Protein AF-A0A528B0G8-F1 (afdb_monomer_lite)

Structure (mmCIF, N/CA/C/O backbone):
data_AF-A0A528B0G8-F1
#
_entry.id   AF-A0A528B0G8-F1
#
loop_
_atom_site.group_PDB
_atom_site.id
_atom_site.type_symbol
_atom_site.label_atom_id
_atom_site.label_alt_id
_atom_site.label_comp_id
_atom_site.label_asym_id
_atom_site.label_entity_id
_atom_site.label_seq_id
_atom_site.pdbx_PDB_ins_code
_atom_site.Cartn_x
_atom_site.Cartn_y
_atom_site.Cartn_z
_atom_site.occupancy
_atom_site.B_iso_or_equiv
_atom_site.auth_seq_id
_atom_site.auth_comp_id
_atom_site.auth_asym_id
_atom_site.auth_atom_id
_atom_site.pdbx_PDB_model_num
ATOM 1 N N . MET A 1 1 ? -50.663 49.250 42.911 1.00 48.69 1 MET A N 1
ATOM 2 C CA . MET A 1 1 ? -50.628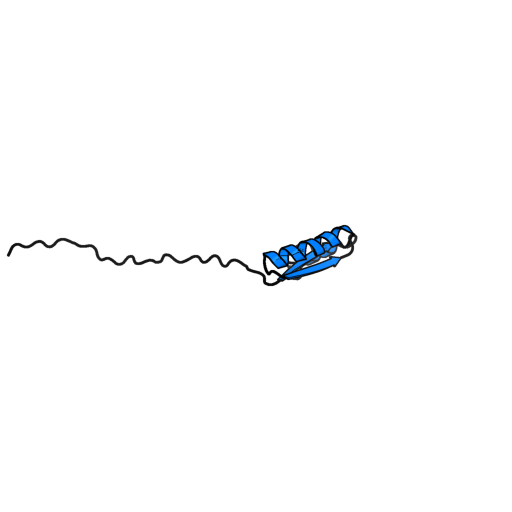 49.867 41.567 1.00 48.69 1 MET A CA 1
ATOM 3 C C . MET A 1 1 ? -49.442 50.818 41.470 1.00 48.69 1 MET A C 1
ATOM 5 O O . MET A 1 1 ? -49.572 51.958 41.889 1.00 48.69 1 MET A O 1
ATOM 9 N N . LYS A 1 2 ? -48.291 50.351 40.971 1.00 35.97 2 LYS A N 1
ATOM 10 C CA . LYS A 1 2 ? -47.234 51.189 40.378 1.00 35.97 2 LYS A CA 1
ATOM 11 C C . LYS A 1 2 ? -46.567 50.358 39.282 1.00 35.97 2 LYS A C 1
ATOM 13 O O . LYS A 1 2 ? -46.147 49.234 39.525 1.00 35.97 2 LYS A O 1
ATOM 18 N N . SER A 1 3 ? -46.631 50.908 38.080 1.00 46.97 3 SER A N 1
ATOM 19 C CA . SER A 1 3 ? -46.158 50.372 36.810 1.00 46.97 3 SER A CA 1
ATOM 20 C C . SER A 1 3 ? -44.642 50.184 36.805 1.00 46.97 3 SER A C 1
ATOM 22 O O . SER A 1 3 ? -43.930 51.110 37.186 1.00 46.97 3 SER A O 1
ATOM 24 N N . THR A 1 4 ? -44.162 49.047 36.290 1.00 46.47 4 THR A N 1
ATOM 25 C CA . THR A 1 4 ? -42.821 48.979 35.695 1.00 46.47 4 THR A CA 1
ATOM 26 C C . THR A 1 4 ? -42.746 47.910 34.609 1.00 46.47 4 THR A C 1
ATOM 28 O O . THR A 1 4 ? -42.386 46.758 34.821 1.00 46.47 4 THR A O 1
ATOM 31 N N . LEU A 1 5 ? -43.086 48.368 33.412 1.00 51.34 5 LEU A N 1
ATOM 32 C CA . LEU A 1 5 ? -42.625 47.890 32.120 1.00 51.34 5 LEU A CA 1
ATOM 33 C C . LEU A 1 5 ? -41.079 47.921 32.071 1.00 51.34 5 LEU A C 1
ATOM 35 O O . LEU A 1 5 ? -40.505 49.004 31.991 1.00 51.34 5 LEU A O 1
ATOM 39 N N . LYS A 1 6 ? -40.408 46.763 32.136 1.00 41.47 6 LYS A N 1
ATOM 40 C CA . LYS A 1 6 ? -39.007 46.545 31.705 1.00 41.47 6 LYS A CA 1
ATOM 41 C C . LYS A 1 6 ? -38.897 45.092 31.221 1.00 41.47 6 LYS A C 1
ATOM 43 O O . LYS A 1 6 ? -38.940 44.172 32.022 1.00 41.47 6 LYS A O 1
ATOM 48 N N . LEU A 1 7 ? -39.022 44.857 29.918 1.00 50.31 7 LEU A N 1
ATOM 49 C CA . LEU A 1 7 ? -37.870 44.658 29.031 1.00 50.31 7 LEU A CA 1
ATOM 50 C C . LEU A 1 7 ? -37.029 43.430 29.429 1.00 50.31 7 LEU A C 1
ATOM 52 O O . LEU A 1 7 ? -35.870 43.552 29.808 1.00 50.31 7 LEU A O 1
ATOM 56 N N . THR A 1 8 ? -37.615 42.240 29.334 1.00 48.38 8 THR A N 1
ATOM 57 C CA . THR A 1 8 ? -36.865 40.983 29.254 1.00 48.38 8 THR A CA 1
ATOM 58 C C . THR A 1 8 ? -36.835 40.558 27.792 1.00 48.38 8 THR A C 1
ATOM 60 O O . THR A 1 8 ? -37.830 40.106 27.232 1.00 48.38 8 THR A O 1
ATOM 63 N N . LEU A 1 9 ? -35.682 40.811 27.168 1.00 47.50 9 LEU A N 1
ATOM 64 C CA . LEU A 1 9 ? -35.289 40.346 25.842 1.00 47.50 9 LEU A CA 1
ATOM 65 C C . LEU A 1 9 ? -35.722 38.889 25.638 1.00 47.50 9 LEU A C 1
ATOM 67 O O . LEU A 1 9 ? -35.372 38.014 26.430 1.00 47.50 9 LEU A O 1
ATOM 71 N N . GLY A 1 10 ? -36.479 38.659 24.565 1.00 44.22 10 GLY A N 1
ATOM 72 C CA . GLY A 1 10 ? -36.910 37.341 24.125 1.00 44.22 10 GLY A CA 1
ATOM 73 C C . GLY A 1 10 ? -35.725 36.393 23.961 1.00 44.22 10 GLY A C 1
ATOM 74 O O . GLY A 1 10 ? -34.829 36.602 23.146 1.00 44.22 10 GLY A O 1
ATOM 75 N N . LEU A 1 11 ? -35.757 35.346 24.773 1.00 54.91 11 LEU A N 1
ATOM 76 C CA . LEU A 1 11 ? -34.910 34.168 24.752 1.00 54.91 11 LEU A CA 1
ATOM 77 C C . LEU A 1 11 ? -35.238 33.313 23.518 1.00 54.91 11 LEU A C 1
ATOM 79 O O . LEU A 1 11 ? -35.986 32.354 23.630 1.00 54.91 11 LEU A O 1
ATOM 83 N N . THR A 1 12 ? -34.693 33.636 22.346 1.00 55.78 12 THR A N 1
ATOM 84 C CA . THR A 1 12 ? -34.663 32.706 21.199 1.00 55.78 12 THR A CA 1
ATOM 85 C C . THR A 1 12 ? -33.472 33.011 20.297 1.00 55.78 12 THR A C 1
ATOM 87 O O . THR A 1 12 ? -33.617 33.493 19.179 1.00 55.78 12 THR A O 1
ATOM 90 N N . SER A 1 13 ? -32.270 32.720 20.786 1.00 52.16 13 SER A N 1
ATOM 91 C CA . SER A 1 13 ? -31.144 32.369 19.916 1.00 52.16 13 SER A CA 1
ATOM 92 C C . SER A 1 13 ? -30.705 30.962 20.314 1.00 52.16 13 SER A C 1
ATOM 94 O O . SER A 1 13 ? -29.643 30.734 20.887 1.00 52.16 13 SER A O 1
ATOM 96 N N . ALA A 1 14 ? -31.632 30.014 20.149 1.00 53.69 14 ALA A N 1
ATOM 97 C CA . ALA A 1 14 ? -31.369 28.604 20.359 1.00 53.69 14 ALA A CA 1
ATOM 98 C C . ALA A 1 14 ? -30.553 28.097 19.166 1.00 53.69 14 ALA A C 1
ATOM 100 O O . ALA A 1 14 ? -31.079 27.914 18.074 1.00 53.69 14 ALA A O 1
ATOM 101 N N . MET A 1 15 ? -29.253 27.936 19.406 1.00 58.16 15 MET A N 1
ATOM 102 C CA . MET A 1 15 ? -28.425 26.844 18.893 1.00 58.16 15 MET A CA 1
ATOM 103 C C . MET A 1 15 ? -28.700 26.425 17.440 1.00 58.16 15 MET A C 1
ATOM 105 O O . MET A 1 15 ? -29.219 25.347 17.182 1.00 58.16 15 MET A O 1
ATOM 109 N N . PHE A 1 16 ? -28.187 27.198 16.485 1.00 56.16 16 PHE A N 1
ATOM 110 C CA . PHE A 1 16 ? -27.557 26.586 15.312 1.00 56.16 16 PHE A CA 1
ATOM 111 C C . PHE A 1 16 ? -26.067 26.403 15.613 1.00 56.16 16 PHE A C 1
ATOM 113 O O . PHE A 1 16 ? -25.196 26.964 14.956 1.00 56.16 16 PHE A O 1
ATOM 120 N N . ALA A 1 17 ? -25.761 25.623 16.653 1.00 58.19 17 ALA A N 1
ATOM 121 C CA . ALA A 1 17 ? -24.476 24.945 16.707 1.00 58.19 17 ALA A CA 1
ATOM 122 C C . ALA A 1 17 ? -24.605 23.776 15.732 1.00 58.19 17 ALA A C 1
ATOM 124 O O . ALA A 1 17 ? -24.918 22.657 16.132 1.00 58.19 17 ALA A O 1
ATOM 125 N N . SER A 1 18 ? -24.479 24.080 14.438 1.00 58.53 18 SER A N 1
ATOM 126 C CA . SER A 1 18 ? -24.310 23.079 13.397 1.00 58.53 18 SER A CA 1
ATOM 127 C C . SER A 1 18 ? -23.142 22.216 13.840 1.00 58.53 18 SER A C 1
ATOM 129 O O . SER A 1 18 ? -21.990 22.649 13.810 1.00 58.53 18 SER A O 1
ATOM 131 N N . THR A 1 19 ? -23.454 21.029 14.342 1.00 58.91 19 THR A N 1
ATOM 132 C CA . THR A 1 19 ? -22.488 19.974 14.564 1.00 58.91 19 THR A CA 1
ATOM 133 C C . THR A 1 19 ? -21.889 19.682 13.201 1.00 58.91 19 THR A C 1
ATOM 135 O O . THR A 1 19 ? -22.439 18.939 12.393 1.00 58.91 19 THR A O 1
ATOM 138 N N . ALA A 1 20 ? -20.760 20.327 12.918 1.00 60.59 20 ALA A N 1
ATOM 139 C CA . ALA A 1 20 ? -19.811 19.855 11.937 1.00 60.59 20 ALA A CA 1
ATOM 140 C C . ALA A 1 20 ? -19.292 18.519 12.477 1.00 60.59 20 ALA A C 1
ATOM 142 O O . ALA A 1 20 ? -18.223 18.435 13.076 1.00 60.59 20 ALA A O 1
ATOM 143 N N . VAL A 1 21 ? -20.118 17.480 12.349 1.00 61.00 21 VAL A N 1
ATOM 144 C CA . VAL A 1 21 ? -19.646 16.110 12.352 1.00 61.00 21 VAL A CA 1
ATOM 145 C C . VAL A 1 21 ? -18.720 16.046 11.154 1.00 61.00 21 VAL A C 1
ATOM 147 O O . VAL A 1 21 ? -19.147 16.022 10.002 1.00 61.00 21 VAL A O 1
ATOM 150 N N . SER A 1 22 ? -17.425 16.168 11.421 1.00 59.44 22 SER A N 1
ATOM 151 C CA . SER A 1 22 ? -16.403 15.800 10.462 1.00 59.44 22 SER A CA 1
ATOM 152 C C . SER A 1 22 ? -16.787 14.403 9.995 1.00 59.44 22 SER A C 1
ATOM 154 O O . SER A 1 22 ? -16.812 13.482 10.810 1.00 59.44 22 SER A O 1
A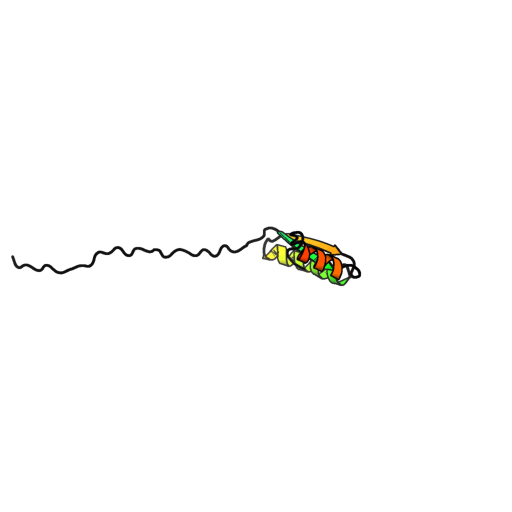TOM 156 N N . ASN A 1 23 ? -17.171 14.251 8.727 1.00 60.09 23 ASN A N 1
ATOM 157 C CA . ASN A 1 23 ? -17.288 12.935 8.117 1.00 60.09 23 ASN A CA 1
ATOM 158 C C . ASN A 1 23 ? -15.877 12.346 8.156 1.00 60.09 23 ASN A C 1
ATOM 160 O O . ASN A 1 23 ? -15.066 12.611 7.270 1.00 60.09 23 ASN A O 1
ATOM 164 N N . VAL A 1 24 ? -15.547 11.649 9.244 1.00 61.97 24 VAL A N 1
ATOM 165 C CA . VAL A 1 24 ? -14.306 10.898 9.357 1.00 61.97 24 VAL A CA 1
ATOM 166 C C . VAL A 1 24 ? -14.436 9.812 8.307 1.00 61.97 24 VAL A C 1
ATOM 168 O O . VAL A 1 24 ? -15.267 8.917 8.443 1.00 61.97 24 VAL A O 1
ATOM 171 N N . ALA A 1 25 ? -13.693 9.956 7.212 1.00 64.81 25 ALA A N 1
ATOM 172 C CA . ALA A 1 25 ? -13.603 8.923 6.200 1.00 64.81 25 ALA A CA 1
ATOM 173 C C . ALA A 1 25 ? -13.036 7.677 6.888 1.00 64.81 25 ALA A C 1
ATOM 175 O O . ALA A 1 25 ? -11.857 7.634 7.231 1.00 64.81 25 ALA A O 1
ATOM 176 N N . GLN A 1 26 ? -13.909 6.713 7.164 1.00 69.06 26 GLN A N 1
ATOM 177 C CA . GLN A 1 26 ? -13.546 5.434 7.744 1.00 69.06 26 GLN A CA 1
ATOM 178 C C . GLN A 1 26 ? -13.665 4.406 6.630 1.00 69.06 26 GLN A C 1
ATOM 180 O O . GLN A 1 26 ? -14.760 4.123 6.149 1.00 69.06 26 GLN A O 1
ATOM 185 N N . ALA A 1 27 ? -12.520 3.918 6.168 1.00 78.69 27 ALA A N 1
ATOM 186 C CA . ALA A 1 27 ? -12.484 2.804 5.242 1.00 78.69 27 ALA A CA 1
ATOM 187 C C . ALA A 1 27 ? -12.679 1.504 6.033 1.00 78.69 27 ALA A C 1
ATOM 189 O O . ALA A 1 27 ? -12.146 1.360 7.135 1.00 78.69 27 ALA A O 1
ATOM 190 N N . GLU A 1 28 ? -13.466 0.581 5.490 1.00 88.69 28 GLU A N 1
ATOM 191 C CA . GLU A 1 28 ? -13.570 -0.790 6.008 1.00 88.69 28 GLU A CA 1
ATOM 192 C C . GLU A 1 28 ? -12.359 -1.621 5.562 1.00 88.69 28 GLU A C 1
ATOM 194 O O . GLU A 1 28 ? -11.844 -2.420 6.336 1.00 88.69 28 GLU A O 1
ATOM 199 N N . ASP A 1 29 ? -11.854 -1.349 4.355 1.00 94.25 29 ASP A N 1
ATOM 200 C CA . ASP A 1 29 ? -10.662 -1.956 3.767 1.00 94.25 29 ASP A CA 1
ATOM 201 C C . ASP A 1 29 ? -9.761 -0.882 3.140 1.00 94.25 29 ASP A C 1
ATOM 203 O O . ASP A 1 29 ? -10.260 0.084 2.562 1.00 94.25 29 ASP A O 1
ATOM 207 N N . LEU A 1 30 ? -8.447 -1.099 3.176 1.00 94.94 30 LEU A N 1
ATOM 208 C CA . LEU A 1 30 ? -7.435 -0.327 2.458 1.00 94.94 30 LEU A CA 1
ATOM 209 C C . LEU A 1 30 ? -6.600 -1.249 1.567 1.00 94.94 30 LEU A C 1
ATOM 211 O O . LEU A 1 30 ? -6.218 -2.346 1.978 1.00 94.94 30 LEU A O 1
ATOM 215 N N . THR A 1 31 ? -6.268 -0.792 0.363 1.00 95.25 31 THR A N 1
ATOM 216 C CA . THR A 1 31 ? -5.410 -1.514 -0.585 1.00 95.25 31 THR A CA 1
ATOM 217 C C . THR A 1 31 ? -4.059 -0.819 -0.724 1.00 95.25 31 THR A C 1
ATOM 219 O O . THR A 1 31 ? -3.979 0.327 -1.172 1.00 95.25 31 THR A O 1
ATOM 222 N N . LEU A 1 32 ? -2.989 -1.526 -0.356 1.00 93.94 32 LEU A N 1
ATOM 223 C CA . LEU A 1 32 ? -1.607 -1.095 -0.532 1.00 93.94 32 LEU A CA 1
ATOM 224 C C . LEU A 1 32 ? -1.026 -1.681 -1.818 1.00 93.94 32 LEU A C 1
ATOM 226 O O . LEU A 1 32 ? -0.853 -2.895 -1.941 1.00 93.94 32 LEU A O 1
ATOM 230 N N . CYS A 1 33 ? -0.645 -0.809 -2.739 1.00 93.62 33 CYS A N 1
ATOM 231 C CA . CYS A 1 33 ? 0.116 -1.174 -3.922 1.00 93.62 33 CYS A CA 1
ATOM 232 C C . CYS A 1 33 ? 1.597 -0.920 -3.651 1.00 93.62 33 CYS A C 1
ATOM 234 O O . CYS A 1 33 ? 1.982 0.205 -3.361 1.00 93.62 33 CYS A O 1
ATOM 236 N N . TRP A 1 34 ? 2.442 -1.949 -3.715 1.00 93.19 34 TRP A N 1
ATOM 237 C CA . TRP A 1 34 ? 3.866 -1.799 -3.394 1.00 93.19 34 TRP A CA 1
ATOM 238 C C . TRP A 1 34 ? 4.743 -2.666 -4.287 1.00 93.19 34 TRP A C 1
ATOM 240 O O . TRP A 1 34 ? 4.280 -3.579 -4.974 1.00 93.19 34 TRP A O 1
ATOM 250 N N . ALA A 1 35 ? 6.040 -2.391 -4.284 1.00 92.94 35 ALA A N 1
ATOM 251 C CA . ALA A 1 35 ? 6.973 -3.230 -5.004 1.00 92.94 35 ALA A CA 1
ATOM 252 C C . ALA A 1 35 ? 7.152 -4.596 -4.314 1.00 92.94 35 ALA A C 1
ATOM 254 O O . ALA A 1 35 ? 7.323 -4.685 -3.098 1.00 92.94 35 ALA A O 1
ATOM 255 N N . ALA A 1 36 ? 7.160 -5.661 -5.112 1.00 87.19 36 ALA A N 1
ATOM 256 C CA . ALA A 1 36 ? 7.372 -7.039 -4.698 1.00 87.19 36 ALA A CA 1
ATOM 257 C C . ALA A 1 36 ? 8.873 -7.307 -4.515 1.00 87.19 36 ALA A C 1
ATOM 259 O O . ALA A 1 36 ? 9.596 -7.556 -5.482 1.00 87.19 36 ALA A O 1
ATOM 260 N N . TRP A 1 37 ? 9.343 -7.234 -3.274 1.00 82.44 37 TRP A N 1
ATOM 261 C CA . TRP A 1 37 ? 10.686 -7.650 -2.858 1.00 82.44 37 TRP A CA 1
ATOM 262 C C . TRP A 1 37 ? 10.648 -8.093 -1.390 1.00 82.44 37 TRP A C 1
ATOM 264 O O . TRP A 1 37 ? 9.677 -7.797 -0.697 1.00 82.44 37 TRP A O 1
ATOM 274 N N . ASP A 1 38 ? 11.669 -8.810 -0.911 1.00 82.94 38 ASP A N 1
ATOM 275 C CA . ASP A 1 38 ? 11.633 -9.515 0.386 1.00 82.94 38 ASP A CA 1
ATOM 276 C C . ASP A 1 38 ? 11.132 -8.684 1.594 1.00 82.94 38 ASP A C 1
ATOM 278 O O . ASP A 1 38 ? 10.364 -9.215 2.402 1.00 82.94 38 ASP A O 1
ATOM 282 N N . PRO A 1 39 ? 11.458 -7.383 1.732 1.00 81.50 39 PRO A N 1
ATOM 283 C CA . PRO A 1 39 ? 10.928 -6.522 2.794 1.00 81.50 39 PRO A CA 1
ATOM 284 C C . PRO A 1 39 ? 9.417 -6.270 2.757 1.00 81.50 39 PRO A C 1
ATOM 286 O O . PRO A 1 39 ? 8.852 -5.894 3.781 1.00 81.50 39 PRO A O 1
ATOM 289 N N . ALA A 1 40 ? 8.731 -6.505 1.634 1.00 85.81 40 ALA A N 1
ATOM 290 C CA . ALA A 1 40 ? 7.274 -6.389 1.555 1.00 85.81 40 ALA A CA 1
ATOM 291 C C . ALA A 1 40 ? 6.555 -7.395 2.476 1.00 85.81 40 ALA A C 1
ATOM 293 O O . ALA A 1 40 ? 5.448 -7.124 2.939 1.00 85.81 40 ALA A O 1
ATOM 294 N N . ASN A 1 41 ? 7.206 -8.506 2.840 1.00 86.44 41 ASN A N 1
ATOM 295 C CA . ASN A 1 41 ? 6.667 -9.463 3.811 1.00 86.44 41 ASN A CA 1
ATOM 296 C C . ASN A 1 41 ? 6.446 -8.828 5.193 1.00 86.44 41 ASN A C 1
ATOM 298 O O . ASN A 1 41 ? 5.482 -9.160 5.880 1.00 86.44 41 ASN A O 1
ATOM 302 N N . ALA A 1 42 ? 7.290 -7.867 5.586 1.00 90.56 42 ALA A N 1
ATOM 303 C CA . ALA A 1 42 ? 7.110 -7.143 6.840 1.00 90.56 42 ALA A CA 1
ATOM 304 C C . ALA A 1 42 ? 5.853 -6.258 6.822 1.00 90.56 42 ALA A C 1
ATOM 306 O O . ALA A 1 42 ? 5.235 -6.071 7.865 1.00 90.56 42 ALA A O 1
ATOM 307 N N . LEU A 1 43 ? 5.439 -5.756 5.652 1.00 90.62 43 LEU A N 1
ATOM 308 C CA . LEU A 1 43 ? 4.202 -4.979 5.506 1.00 90.62 43 LEU A CA 1
ATOM 309 C C . LEU A 1 43 ? 2.970 -5.864 5.713 1.00 90.62 43 LEU A C 1
ATOM 311 O O . LEU A 1 43 ? 2.010 -5.442 6.355 1.00 90.62 43 LEU A O 1
ATOM 315 N N . VAL A 1 44 ? 3.020 -7.106 5.224 1.00 91.75 44 VAL A N 1
ATOM 316 C CA . VAL A 1 44 ? 1.956 -8.092 5.455 1.00 91.75 44 VAL A CA 1
ATOM 317 C C . VAL A 1 44 ? 1.859 -8.436 6.938 1.00 91.75 44 VAL A C 1
ATOM 319 O O . VAL A 1 44 ? 0.763 -8.433 7.492 1.00 91.75 44 VAL A O 1
ATOM 322 N N . GLU A 1 45 ? 2.982 -8.673 7.615 1.00 93.44 45 GLU A N 1
ATOM 323 C CA . GLU A 1 45 ? 2.967 -8.939 9.059 1.00 93.44 45 GLU A CA 1
ATOM 324 C C . GLU A 1 45 ? 2.482 -7.729 9.870 1.00 93.44 45 GLU A C 1
ATOM 326 O O . GLU A 1 45 ? 1.585 -7.881 10.698 1.00 93.44 45 GLU A O 1
ATOM 331 N N . LEU A 1 46 ? 2.979 -6.522 9.575 1.00 94.00 46 LEU A N 1
ATOM 332 C CA . LEU A 1 46 ? 2.540 -5.281 10.225 1.00 94.00 46 LEU A CA 1
ATOM 333 C C . LEU A 1 46 ? 1.030 -5.053 10.067 1.00 94.00 46 LEU A C 1
ATOM 335 O O . LEU A 1 46 ? 0.369 -4.585 10.995 1.00 94.00 46 LEU A O 1
ATOM 339 N N . SER A 1 47 ? 0.469 -5.408 8.909 1.00 94.50 47 SER A N 1
ATOM 340 C CA . SER A 1 47 ? -0.961 -5.223 8.667 1.00 94.50 47 SER A CA 1
ATOM 341 C C . SER A 1 47 ? -1.855 -6.044 9.582 1.00 94.50 47 SER A C 1
ATOM 343 O O . SER A 1 47 ? -2.968 -5.617 9.861 1.00 94.50 47 SER A O 1
ATOM 345 N N . LYS A 1 48 ? -1.378 -7.178 10.106 1.00 95.75 48 LYS A N 1
ATOM 346 C CA . LYS A 1 48 ? -2.167 -7.998 11.032 1.00 95.75 48 LYS A CA 1
ATOM 347 C C . LYS A 1 48 ? -2.432 -7.246 12.330 1.00 95.75 48 LYS A C 1
ATOM 349 O O . LYS A 1 48 ? -3.573 -7.203 12.786 1.00 95.75 48 LYS A O 1
ATOM 354 N N . ASP A 1 49 ? -1.394 -6.631 12.894 1.00 96.69 49 ASP A N 1
ATOM 355 C CA . ASP A 1 49 ? -1.518 -5.841 14.119 1.00 96.69 49 ASP A CA 1
ATOM 356 C C . ASP A 1 49 ? -2.301 -4.551 13.858 1.00 96.69 49 ASP A C 1
ATOM 358 O O . ASP A 1 49 ? -3.208 -4.223 14.621 1.00 96.69 49 ASP A O 1
ATOM 362 N N . PHE A 1 50 ? -2.061 -3.889 12.721 1.00 95.75 50 PHE A N 1
ATOM 363 C CA . PHE A 1 50 ? -2.862 -2.737 12.299 1.00 95.75 50 PHE A CA 1
ATOM 364 C C . PHE A 1 50 ? -4.358 -3.074 12.192 1.00 95.75 50 PHE A C 1
ATOM 366 O O . PHE A 1 50 ? -5.190 -2.371 12.768 1.00 95.75 50 PHE A O 1
ATOM 373 N N . THR A 1 51 ? -4.722 -4.162 11.506 1.00 95.81 51 THR A N 1
ATOM 374 C CA . THR A 1 51 ? -6.117 -4.610 11.376 1.00 95.81 51 THR A CA 1
ATOM 375 C C . THR A 1 51 ? -6.703 -4.989 12.732 1.00 95.81 51 THR A C 1
ATOM 377 O O . THR A 1 51 ? -7.860 -4.679 13.005 1.00 95.81 51 THR A O 1
ATOM 380 N N . LYS A 1 52 ? -5.921 -5.609 13.621 1.00 96.88 52 LYS A N 1
ATOM 381 C CA . LYS A 1 52 ? -6.371 -5.945 14.978 1.00 96.88 52 LYS A CA 1
ATOM 382 C C . LYS A 1 52 ? -6.679 -4.703 15.821 1.00 96.88 52 LYS A C 1
ATOM 384 O O . LYS A 1 52 ? -7.643 -4.726 16.584 1.00 96.88 52 LYS A O 1
ATOM 389 N N . GLU A 1 53 ? -5.872 -3.651 15.715 1.00 96.31 53 GLU A N 1
ATOM 390 C CA . GLU A 1 53 ? -6.043 -2.421 16.500 1.00 96.31 53 GLU A CA 1
ATOM 391 C C . GLU A 1 53 ? -7.120 -1.491 15.936 1.00 96.31 53 GLU A C 1
ATOM 393 O O . GLU A 1 53 ? -7.825 -0.829 16.697 1.00 96.31 53 GLU A O 1
ATOM 398 N N . THR A 1 54 ? -7.257 -1.441 14.611 1.00 94.56 54 THR A N 1
ATOM 399 C CA . THR A 1 54 ? -8.134 -0.473 13.934 1.00 94.56 54 THR A CA 1
ATOM 400 C C . THR A 1 54 ? -9.444 -1.073 13.434 1.00 94.56 54 THR A C 1
ATOM 402 O O . THR A 1 54 ? -10.401 -0.336 13.207 1.00 94.56 54 THR A O 1
ATOM 405 N N . GLY A 1 55 ? -9.502 -2.393 13.243 1.00 94.69 55 GLY A N 1
ATOM 406 C CA . GLY A 1 55 ? -10.603 -3.076 12.565 1.00 94.69 55 GLY A CA 1
ATOM 407 C C . GLY A 1 55 ? -10.620 -2.893 11.043 1.00 94.69 55 GLY A C 1
ATOM 408 O O . GLY A 1 55 ? -11.537 -3.396 10.402 1.00 94.69 55 GLY A O 1
ATOM 409 N N . ILE A 1 56 ? -9.636 -2.196 10.461 1.00 95.62 56 ILE A N 1
ATOM 410 C CA . ILE A 1 56 ? -9.561 -1.920 9.021 1.00 95.62 56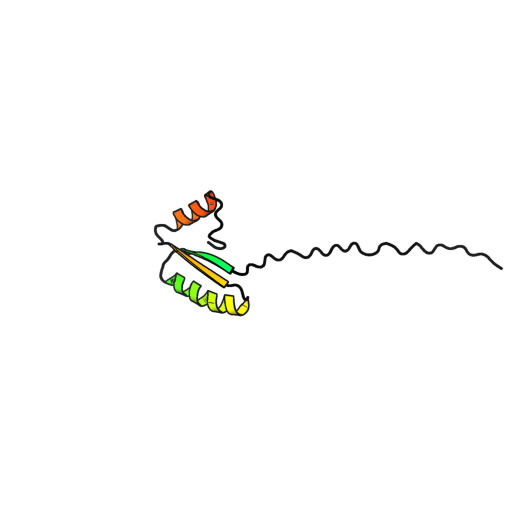 ILE A CA 1
ATOM 411 C C . ILE A 1 56 ? -8.827 -3.066 8.319 1.00 95.62 56 ILE A C 1
ATOM 413 O O . ILE A 1 56 ? -7.695 -3.402 8.683 1.00 95.62 56 ILE A O 1
ATOM 417 N N . GLY A 1 57 ? -9.450 -3.668 7.307 1.00 95.69 57 GLY A N 1
ATOM 418 C CA . GLY A 1 57 ? -8.837 -4.715 6.493 1.00 95.69 57 GLY A CA 1
ATOM 419 C C . GLY A 1 57 ? -7.735 -4.169 5.584 1.00 95.69 57 GLY A C 1
ATOM 420 O O . GLY A 1 57 ? -7.828 -3.058 5.073 1.00 95.69 57 GLY A O 1
ATOM 421 N N . MET A 1 58 ? -6.681 -4.954 5.363 1.00 95.56 58 MET A N 1
ATOM 422 C CA . MET A 1 58 ? -5.583 -4.596 4.460 1.00 95.56 58 MET A CA 1
ATOM 423 C C . MET A 1 58 ? -5.510 -5.573 3.285 1.00 95.56 58 MET A C 1
ATOM 425 O O . MET A 1 58 ? -5.476 -6.792 3.471 1.00 95.56 58 MET A O 1
ATOM 429 N N . LYS A 1 59 ? -5.459 -5.030 2.070 1.00 95.12 59 LYS A N 1
ATOM 430 C CA . LYS A 1 59 ? -5.246 -5.743 0.804 1.00 95.12 59 LYS A CA 1
ATOM 431 C C . LYS A 1 59 ? -3.913 -5.311 0.206 1.00 95.12 59 LYS A C 1
ATOM 433 O O . LYS A 1 59 ? -3.458 -4.195 0.444 1.00 95.12 59 LYS A O 1
ATOM 438 N N . PHE A 1 60 ? -3.293 -6.19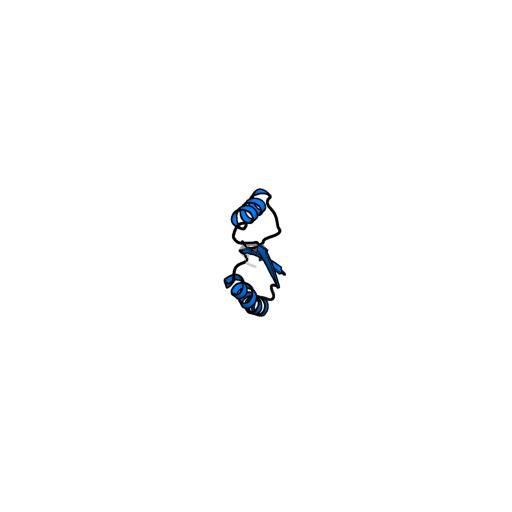1 -0.574 1.00 93.62 60 PHE A N 1
ATOM 439 C CA . PHE A 1 60 ? -1.958 -5.962 -1.119 1.00 93.62 60 PHE A CA 1
ATOM 440 C C . PHE A 1 60 ? -1.896 -6.275 -2.606 1.00 93.62 60 PHE A C 1
ATOM 442 O O . PHE A 1 60 ? -2.237 -7.379 -3.023 1.00 93.62 60 PHE A O 1
ATOM 449 N N . GLU A 1 61 ? -1.376 -5.324 -3.371 1.00 92.88 61 GLU A N 1
ATOM 450 C CA . GLU A 1 61 ? -1.089 -5.449 -4.797 1.00 92.88 61 GLU A CA 1
ATOM 451 C C . GLU A 1 61 ? 0.418 -5.294 -5.002 1.00 92.88 61 GLU A C 1
ATOM 453 O O . GLU A 1 61 ? 0.952 -4.193 -5.169 1.00 92.88 61 GLU A O 1
ATOM 458 N N . PHE A 1 62 ? 1.132 -6.417 -4.939 1.00 92.19 62 PHE A N 1
ATOM 459 C CA . PHE A 1 62 ? 2.576 -6.421 -5.130 1.00 92.19 62 PHE A CA 1
ATOM 460 C C . PHE A 1 62 ? 2.940 -6.565 -6.604 1.00 92.19 62 PHE A C 1
ATOM 462 O O . PHE A 1 62 ? 2.577 -7.540 -7.261 1.00 92.19 62 PHE A O 1
ATOM 469 N N . VAL A 1 63 ? 3.709 -5.607 -7.119 1.00 92.62 63 VAL A N 1
ATOM 470 C CA . VAL A 1 63 ? 4.202 -5.622 -8.504 1.00 92.62 63 VAL A CA 1
ATOM 471 C C . VAL A 1 63 ? 5.728 -5.702 -8.534 1.00 92.62 63 VAL A C 1
ATOM 473 O O . VAL A 1 63 ? 6.375 -5.101 -7.680 1.00 92.62 63 VAL A O 1
ATOM 476 N N . PRO A 1 64 ? 6.348 -6.410 -9.494 1.00 91.88 64 PRO A N 1
ATOM 477 C CA . PRO A 1 64 ? 7.805 -6.491 -9.581 1.00 91.88 64 PRO A CA 1
ATOM 478 C C . PRO A 1 64 ? 8.472 -5.111 -9.559 1.00 91.88 64 PRO A C 1
ATOM 480 O O . PRO A 1 64 ? 7.993 -4.182 -10.212 1.00 91.88 64 PRO A O 1
ATOM 483 N N . TRP A 1 65 ? 9.600 -4.991 -8.850 1.00 90.19 65 TRP A N 1
ATOM 484 C CA . TRP A 1 65 ? 10.322 -3.721 -8.688 1.00 90.19 65 TRP A CA 1
ATOM 485 C C . TRP A 1 65 ? 10.595 -3.010 -10.020 1.00 90.19 65 TRP A C 1
ATOM 487 O O . TRP A 1 65 ? 10.366 -1.810 -10.147 1.00 90.19 65 TRP A O 1
ATOM 497 N N . THR A 1 66 ? 11.001 -3.764 -11.046 1.00 93.12 66 THR A N 1
ATOM 498 C CA . 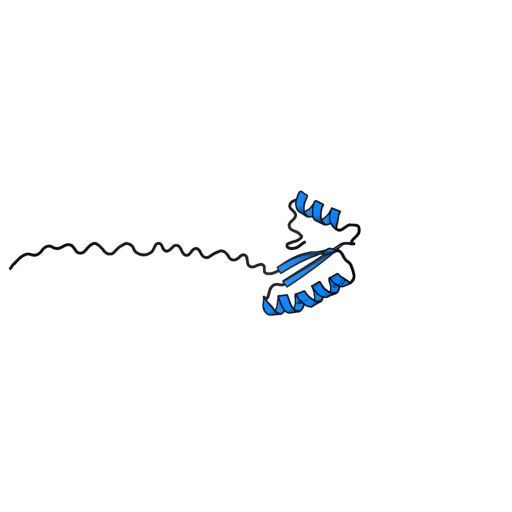THR A 1 66 ? 11.279 -3.254 -12.399 1.00 93.12 66 THR A CA 1
ATOM 499 C C . THR A 1 66 ? 10.091 -2.555 -13.057 1.00 93.12 66 THR A C 1
ATOM 501 O O . THR A 1 66 ? 10.288 -1.774 -13.979 1.00 93.12 66 THR A O 1
ATOM 504 N N . ASN A 1 67 ? 8.871 -2.821 -12.590 1.00 91.94 67 ASN A N 1
ATOM 505 C CA . ASN A 1 67 ? 7.623 -2.320 -13.156 1.00 91.94 67 ASN A CA 1
ATOM 506 C C . ASN A 1 67 ? 6.915 -1.328 -12.217 1.00 91.94 67 ASN A C 1
ATOM 508 O O . ASN A 1 67 ? 5.878 -0.782 -12.592 1.00 91.94 67 ASN A O 1
ATOM 512 N N . TYR A 1 68 ? 7.435 -1.104 -11.004 1.00 92.69 68 TYR A N 1
ATOM 513 C CA . TYR A 1 68 ? 6.743 -0.340 -9.965 1.00 92.69 68 TYR A CA 1
ATOM 514 C C . TYR A 1 68 ? 6.447 1.098 -10.392 1.00 92.69 68 TYR A C 1
ATOM 516 O O . TYR A 1 68 ? 5.302 1.539 -10.327 1.00 92.69 68 TYR A O 1
ATOM 524 N N . ALA A 1 69 ? 7.466 1.799 -10.900 1.00 92.94 69 ALA A N 1
ATOM 525 C CA . ALA A 1 69 ? 7.347 3.193 -11.316 1.00 92.94 69 ALA A CA 1
ATOM 526 C C . ALA A 1 69 ? 6.270 3.379 -12.398 1.00 92.94 69 ALA A C 1
ATOM 528 O O . ALA A 1 69 ? 5.419 4.258 -12.276 1.00 92.94 69 ALA A O 1
ATOM 529 N N . ASP A 1 70 ? 6.248 2.510 -13.410 1.00 93.69 70 ASP A N 1
ATOM 530 C CA . ASP A 1 70 ? 5.256 2.584 -14.484 1.00 93.69 70 ASP A CA 1
ATOM 531 C C . ASP A 1 70 ? 3.843 2.278 -13.975 1.00 93.69 70 ASP A C 1
ATOM 533 O O . ASP A 1 70 ? 2.880 2.926 -14.387 1.00 93.69 70 ASP A O 1
ATOM 537 N N . ARG A 1 71 ? 3.683 1.306 -13.066 1.00 90.75 71 ARG A N 1
ATOM 538 C CA . ARG A 1 71 ? 2.372 0.980 -12.477 1.00 90.75 71 ARG A CA 1
ATOM 539 C C . ARG A 1 71 ? 1.847 2.121 -11.605 1.00 90.75 71 ARG A C 1
ATOM 541 O O . ARG A 1 71 ? 0.688 2.489 -11.770 1.00 90.75 71 ARG A O 1
ATOM 548 N N . PHE A 1 72 ? 2.699 2.725 -10.776 1.00 91.38 72 PHE A N 1
ATOM 549 C CA . PHE A 1 72 ? 2.370 3.909 -9.975 1.00 91.38 72 PHE A CA 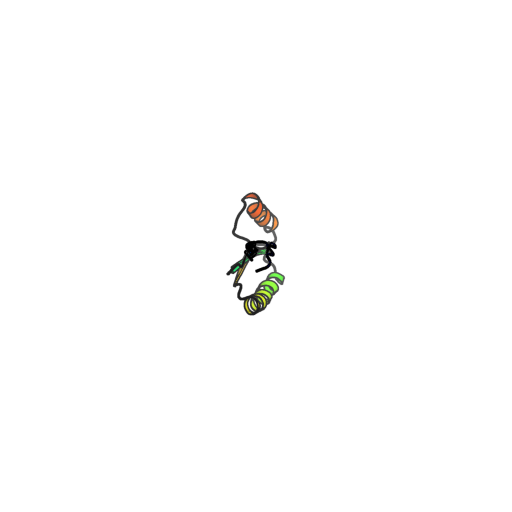1
ATOM 550 C C . PHE A 1 72 ? 1.933 5.089 -10.853 1.00 91.38 72 PHE A C 1
ATOM 552 O O . PHE A 1 72 ? 0.861 5.659 -10.651 1.00 91.38 72 PHE A O 1
ATOM 559 N N . LEU A 1 73 ? 2.720 5.421 -11.882 1.00 93.75 73 LEU A N 1
ATOM 560 C CA . LEU A 1 73 ? 2.397 6.527 -12.785 1.00 93.75 73 LEU A CA 1
ATOM 561 C C . LEU A 1 73 ? 1.100 6.280 -13.567 1.00 93.75 73 LEU A C 1
ATOM 563 O O . LEU A 1 73 ? 0.314 7.209 -13.755 1.00 93.75 73 LEU A O 1
ATOM 567 N N . ASN A 1 74 ? 0.848 5.046 -14.008 1.00 92.38 74 ASN A N 1
ATOM 568 C CA . ASN A 1 74 ? -0.386 4.700 -14.716 1.00 92.38 74 ASN A CA 1
ATOM 569 C C . ASN A 1 74 ? -1.625 4.815 -13.819 1.00 92.38 74 ASN A C 1
ATOM 571 O O . ASN A 1 74 ? -2.646 5.340 -14.270 1.00 92.38 74 ASN A O 1
ATOM 575 N N . GLU A 1 75 ? -1.540 4.384 -12.560 1.00 92.19 75 GLU A N 1
ATOM 576 C CA . GLU A 1 75 ? -2.637 4.521 -11.594 1.00 92.19 75 GLU A CA 1
ATOM 577 C C . GLU A 1 75 ? -2.978 6.000 -11.358 1.00 92.19 75 GLU A C 1
ATOM 579 O O . GLU A 1 75 ? -4.136 6.405 -11.477 1.00 92.19 75 GLU A O 1
ATOM 584 N N . LEU A 1 76 ? -1.963 6.846 -11.147 1.00 91.50 76 LEU A N 1
ATOM 585 C CA . LEU A 1 76 ? -2.169 8.281 -10.942 1.00 91.50 76 LEU A CA 1
ATOM 586 C C . LEU A 1 76 ? -2.732 8.987 -12.181 1.00 91.50 76 LEU A C 1
ATOM 588 O O . LEU A 1 76 ? -3.696 9.749 -12.081 1.00 91.50 76 LEU A O 1
ATOM 592 N N . ASN A 1 77 ? -2.157 8.731 -13.358 1.00 93.88 77 ASN A N 1
ATOM 593 C CA . ASN A 1 77 ? -2.580 9.386 -14.598 1.00 93.88 77 ASN A CA 1
ATOM 594 C C . ASN A 1 77 ? -3.995 8.973 -15.017 1.00 93.88 77 ASN A C 1
ATOM 596 O O . ASN A 1 77 ? -4.746 9.791 -15.553 1.00 93.88 77 ASN A O 1
ATOM 600 N N . SER A 1 78 ? -4.376 7.720 -14.754 1.00 94.56 78 SER A N 1
ATOM 601 C CA . SER A 1 78 ? -5.728 7.223 -15.024 1.00 94.56 78 SER A CA 1
ATOM 602 C C . SER A 1 78 ? -6.750 7.630 -13.960 1.00 94.56 78 SER A C 1
ATOM 604 O O . SER A 1 78 ? -7.947 7.430 -14.174 1.00 94.56 78 SER A O 1
ATOM 606 N N . LYS A 1 79 ? -6.305 8.239 -12.848 1.00 91.75 79 LYS A N 1
ATOM 607 C CA . LYS A 1 79 ? -7.123 8.480 -11.649 1.00 91.75 79 LYS A CA 1
ATOM 608 C C . LYS A 1 79 ? -7.791 7.188 -11.179 1.00 91.75 79 LYS A C 1
ATOM 610 O O . LYS A 1 79 ? -8.993 7.168 -10.890 1.00 91.75 79 LYS A O 1
ATOM 615 N N . GLY A 1 80 ? -7.010 6.113 -11.183 1.00 86.75 80 GLY A N 1
ATOM 616 C CA . GLY A 1 80 ? -7.450 4.818 -10.713 1.00 86.75 80 GLY A CA 1
ATOM 617 C C . GLY A 1 80 ? -7.856 4.868 -9.238 1.00 86.75 80 GLY A C 1
ATOM 618 O O . GLY A 1 80 ? -7.611 5.836 -8.515 1.00 86.75 80 GLY A O 1
ATOM 619 N N . LYS A 1 81 ? -8.585 3.835 -8.829 1.00 89.88 81 LYS A N 1
ATOM 620 C CA . LYS A 1 81 ? -9.076 3.645 -7.457 1.00 89.88 81 LYS A CA 1
ATOM 621 C C . LYS A 1 81 ? -8.668 2.278 -6.920 1.00 89.88 81 LYS A C 1
ATOM 623 O O . LYS A 1 81 ? -9.339 1.738 -6.047 1.00 89.88 81 LYS A O 1
ATOM 628 N N . LEU A 1 82 ? -7.653 1.674 -7.533 1.00 90.06 82 LEU A N 1
ATOM 629 C CA . LEU A 1 82 ? -7.164 0.362 -7.145 1.00 90.06 82 LEU A CA 1
ATOM 630 C C . LEU A 1 82 ? -6.363 0.462 -5.847 1.00 90.06 82 LEU A C 1
ATOM 632 O O . LEU A 1 82 ? -6.476 -0.412 -4.997 1.00 90.06 82 LEU A O 1
ATOM 636 N N . CYS A 1 83 ? -5.568 1.523 -5.712 1.00 91.56 83 CYS A N 1
ATOM 637 C CA . CYS A 1 83 ? -4.637 1.712 -4.608 1.00 91.56 83 CYS A CA 1
ATOM 638 C C . CYS A 1 83 ? -5.093 2.872 -3.720 1.00 91.56 83 CYS A C 1
ATOM 640 O O . CYS A 1 83 ? -5.230 3.999 -4.198 1.00 91.56 83 CYS A O 1
ATOM 642 N N . ASP A 1 84 ? -5.266 2.613 -2.427 1.00 92.81 84 ASP A N 1
ATOM 643 C CA . ASP A 1 84 ? -5.469 3.663 -1.421 1.00 92.81 84 ASP A CA 1
ATOM 644 C C . ASP A 1 84 ? -4.122 4.211 -0.925 1.00 92.81 84 ASP A C 1
ATOM 646 O O . ASP A 1 84 ? -4.004 5.377 -0.545 1.00 92.81 84 ASP A O 1
ATOM 650 N N . LEU A 1 85 ? -3.098 3.351 -0.941 1.00 90.81 85 LEU A N 1
ATOM 651 C CA . LEU A 1 85 ? -1.730 3.613 -0.500 1.00 90.81 85 LEU A CA 1
ATOM 652 C C . LEU A 1 85 ? -0.754 3.101 -1.568 1.00 90.81 85 LEU A C 1
ATOM 654 O O . LEU A 1 85 ? -0.978 2.033 -2.149 1.00 90.81 85 LEU A O 1
ATOM 658 N N . ILE A 1 86 ? 0.319 3.852 -1.829 1.00 87.12 86 ILE A N 1
ATOM 659 C CA . ILE A 1 86 ? 1.314 3.574 -2.878 1.00 87.12 86 ILE A CA 1
ATOM 660 C C . ILE A 1 86 ? 2.665 4.215 -2.526 1.00 87.12 86 ILE A C 1
ATOM 662 O O . ILE A 1 86 ? 2.675 5.112 -1.653 1.00 87.12 86 ILE A O 1
#

Sequence (86 aa):
MKSTLKLTLGLTSAMFASTAVSNVAQAEDLTLCWAAWDPANALVELSKDFTKETGIGMKFEFVPWTNYADRFLNELNSKGKLCDLI

pLDDT: mean 80.45, std 18.16, range [35.97, 96.88]

Secondary structure (DSSP, 8-state):
---------------------------SEEEEEEEESTTHHHHHHHHHHHHHHH--EEEEEEEEHHHHHHHHHHHHHHT-SS-SB-

Radius of gyration: 27.37 Å; chains: 1; bounding box: 62×61×57 Å

Foldseek 3Di:
DDDDDDDDPDPPPPDPPVPPPPPPPDAQEFEAEEEDDDCVVVVVVVQVVVCVVRVHHYHYHYDHPVCRVVVVVVCVVVVHPNHPHD